Protein AF-A0A7Y2TFV8-F1 (afdb_monomer_lite)

pLDDT: mean 79.64, std 16.28, range [36.69, 95.44]

Foldseek 3Di:
DAEEEADDDDDPDPVHNYHDCQQAKWKFWAQLPDQDAPVVVVVTPTDGRNDSHDDDDPDNIKMKIKGKDFAQDPDQKYKYWHPDAQFQKKWKAWPRSDTDDMDGPVDDCVPQPDNDRTHMDMDGHDHRDITMMMMID

Secondary structure (DSSP, 8-state):
--EEEES------SSS-EEE-GGGEEEEEEETTPPPSHHHHHH---EE--SS-----S-SEEEEEEEEEE--SS-SEEEEEE--S--S-EEEE-TT--EEEEESTTS-GGG-SS--SS-EEEEE--TT-EEEEEEE-

Sequence (137 aa):
MPKFCIGGKTVIDEDNKRYNLTNQLQVSFVNKSQKINAEFINTCQWQNLNKKALLFGNKTEAYLLKCNLKNISKLEQFVISVEQPNIDHFEIFDSNYKSLKKTGDIYSWDTREFKESYPSFSLHLTKNSSQTYYFLV

Radius of gyration: 14.47 Å; chains: 1; bounding box: 31×37×38 Å

Structure (mmCIF, N/CA/C/O backbone):
data_AF-A0A7Y2TFV8-F1
#
_entry.id   AF-A0A7Y2TFV8-F1
#
loop_
_atom_site.group_PDB
_atom_site.id
_atom_site.type_symbol
_atom_site.label_atom_id
_atom_site.label_alt_id
_atom_site.label_comp_id
_atom_site.label_asym_id
_atom_site.label_entity_id
_atom_site.label_seq_id
_atom_site.pdbx_PDB_ins_code
_atom_site.Cartn_x
_atom_site.Cartn_y
_atom_site.Cartn_z
_atom_site.occupancy
_atom_site.B_iso_or_equiv
_atom_site.auth_seq_id
_atom_site.auth_comp_id
_atom_site.auth_asym_id
_atom_site.auth_atom_id
_atom_site.pdbx_PDB_model_num
ATOM 1 N N . MET A 1 1 ? -5.447 -11.592 12.832 1.00 52.25 1 MET A N 1
ATOM 2 C CA . MET A 1 1 ? -5.329 -10.112 12.705 1.00 52.25 1 MET A CA 1
ATOM 3 C C . MET A 1 1 ? -6.138 -9.686 11.486 1.00 52.25 1 MET A C 1
ATOM 5 O O . MET A 1 1 ? -6.086 -10.425 10.509 1.00 52.25 1 MET A O 1
ATOM 9 N N . PRO A 1 2 ? -6.896 -8.570 11.500 1.00 51.84 2 PRO A N 1
ATOM 10 C CA . PRO A 1 2 ? -7.650 -8.139 10.322 1.00 51.84 2 PRO A CA 1
ATOM 11 C C . PRO A 1 2 ? -6.715 -7.970 9.122 1.00 51.84 2 PRO A C 1
ATOM 13 O O . PRO A 1 2 ? -5.652 -7.360 9.267 1.00 51.84 2 PRO A O 1
ATOM 16 N N . LYS A 1 3 ? -7.093 -8.520 7.963 1.00 54.00 3 LYS A N 1
ATOM 17 C CA . LYS A 1 3 ? -6.332 -8.384 6.715 1.00 54.00 3 LYS A CA 1
ATOM 18 C C . LYS A 1 3 ? -7.134 -7.560 5.708 1.00 54.00 3 LYS A C 1
ATOM 20 O O . LYS A 1 3 ? -8.329 -7.772 5.516 1.00 54.00 3 LYS A O 1
ATOM 25 N N . PHE A 1 4 ? -6.467 -6.620 5.065 1.00 58.75 4 PHE A N 1
ATOM 26 C CA . PHE A 1 4 ? -6.994 -5.825 3.973 1.00 58.75 4 PHE A CA 1
ATOM 27 C C . PHE A 1 4 ? -6.273 -6.227 2.696 1.00 58.75 4 PHE A C 1
ATOM 29 O O . PHE A 1 4 ? -5.042 -6.312 2.661 1.00 58.75 4 PHE A O 1
ATOM 36 N N . CYS A 1 5 ? -7.047 -6.492 1.654 1.00 58.91 5 CYS A N 1
ATOM 37 C CA . CYS A 1 5 ? -6.529 -7.065 0.422 1.00 58.91 5 CYS A CA 1
ATOM 38 C C . CYS A 1 5 ? -6.764 -6.085 -0.728 1.00 58.91 5 CYS A C 1
ATOM 40 O O . CYS A 1 5 ? -7.869 -5.557 -0.899 1.00 58.91 5 CYS A O 1
ATOM 42 N N . ILE A 1 6 ? -5.706 -5.830 -1.493 1.00 64.94 6 ILE A N 1
ATOM 43 C CA . ILE A 1 6 ? -5.726 -5.112 -2.764 1.00 64.94 6 ILE A CA 1
ATOM 44 C C . ILE A 1 6 ? -5.620 -6.179 -3.861 1.00 64.94 6 ILE A C 1
ATOM 46 O O . ILE A 1 6 ? -4.561 -6.772 -4.049 1.00 64.94 6 ILE A O 1
ATOM 50 N N . GLY A 1 7 ? -6.721 -6.438 -4.572 1.00 53.00 7 GLY A N 1
ATOM 51 C CA . GLY A 1 7 ? -6.817 -7.588 -5.483 1.00 53.00 7 GLY A CA 1
ATOM 52 C C . GLY A 1 7 ? -7.089 -8.908 -4.745 1.00 53.00 7 GLY A C 1
ATOM 53 O O . GLY A 1 7 ? -7.021 -8.954 -3.521 1.00 53.00 7 GLY A O 1
ATOM 54 N N . GLY A 1 8 ? -7.462 -9.953 -5.496 1.00 50.06 8 GLY A N 1
ATOM 55 C CA . GLY A 1 8 ? -7.791 -11.289 -4.971 1.00 50.06 8 GLY A CA 1
ATOM 56 C C . GLY A 1 8 ? -9.258 -11.708 -5.174 1.00 50.06 8 GLY A C 1
ATOM 57 O O . GLY A 1 8 ? -10.185 -10.906 -5.046 1.00 50.06 8 GLY A O 1
ATOM 58 N N . LYS A 1 9 ? -9.482 -12.984 -5.530 1.00 40.75 9 LYS A N 1
ATOM 59 C CA . LYS A 1 9 ? -10.816 -13.617 -5.666 1.00 40.75 9 LYS A CA 1
ATOM 60 C C . LYS A 1 9 ? -11.116 -14.645 -4.570 1.00 40.75 9 LYS A C 1
ATOM 62 O O . LYS A 1 9 ? -12.225 -15.174 -4.539 1.00 40.75 9 LYS A O 1
ATOM 67 N N . THR A 1 10 ? -10.162 -14.952 -3.698 1.00 37.22 10 THR A N 1
ATOM 68 C CA . THR A 1 10 ? -10.192 -16.221 -2.968 1.00 37.22 10 THR A CA 1
ATOM 69 C C . THR A 1 10 ? -10.500 -16.010 -1.490 1.00 37.22 10 THR A C 1
ATOM 71 O O . THR A 1 10 ? -9.720 -15.420 -0.750 1.00 37.22 10 THR A O 1
ATOM 74 N N . VAL A 1 11 ? -11.656 -16.518 -1.062 1.00 39.22 11 VAL A N 1
ATOM 75 C CA . VAL A 1 11 ? -12.051 -16.630 0.346 1.00 39.22 11 VAL A CA 1
ATOM 76 C C . VAL A 1 11 ? -11.523 -17.960 0.868 1.00 39.22 11 VAL A C 1
ATOM 78 O O . VAL A 1 11 ? -12.128 -18.989 0.595 1.00 39.22 11 VAL A O 1
ATOM 81 N N . ILE A 1 12 ? -10.396 -17.954 1.581 1.00 36.69 12 ILE A N 1
ATOM 82 C CA . ILE A 1 12 ? -9.975 -19.076 2.436 1.00 36.69 12 ILE A CA 1
ATOM 83 C C . ILE A 1 12 ? -9.266 -18.485 3.660 1.00 36.69 12 ILE A C 1
ATOM 85 O O . ILE A 1 12 ? -8.056 -18.272 3.628 1.00 36.69 12 ILE A O 1
ATOM 89 N N . ASP A 1 13 ? -10.048 -18.113 4.678 1.00 37.00 13 ASP A N 1
ATOM 90 C CA . ASP A 1 13 ? -9.678 -18.144 6.105 1.00 37.00 13 ASP A CA 1
ATOM 91 C C . ASP A 1 13 ? -10.912 -17.722 6.931 1.00 37.00 13 ASP A C 1
ATOM 93 O O . ASP A 1 13 ? -11.317 -16.559 6.870 1.00 37.00 13 ASP A O 1
ATOM 97 N N . GLU A 1 14 ? -11.556 -18.642 7.652 1.00 38.84 14 GLU A N 1
ATOM 98 C CA . GLU A 1 14 ? -12.806 -18.361 8.390 1.00 38.84 14 GLU A CA 1
ATOM 99 C C . GLU A 1 14 ? -12.573 -17.557 9.689 1.00 38.84 14 GLU A C 1
ATOM 101 O O . GLU A 1 14 ? -13.479 -16.865 10.158 1.00 38.84 14 GLU A O 1
ATOM 106 N N . ASP A 1 15 ? -11.340 -17.532 10.210 1.00 42.25 15 ASP A N 1
ATOM 107 C CA . ASP A 1 15 ? -11.002 -16.886 11.490 1.00 42.25 15 ASP A CA 1
ATOM 108 C C . ASP A 1 15 ? -10.530 -15.423 11.370 1.00 42.25 15 ASP A C 1
ATOM 110 O O . ASP A 1 15 ? -10.440 -14.695 12.365 1.00 42.25 15 ASP A O 1
ATOM 114 N N . ASN A 1 16 ? -10.243 -14.937 10.157 1.00 49.53 16 ASN A N 1
ATOM 115 C CA . ASN A 1 16 ? -9.759 -13.574 9.924 1.00 49.53 16 ASN A CA 1
ATOM 116 C C . ASN A 1 16 ? -10.747 -12.782 9.059 1.00 49.53 16 ASN A C 1
ATOM 118 O O . ASN A 1 16 ? -10.906 -13.054 7.871 1.00 49.53 16 ASN A O 1
ATOM 122 N N . LYS A 1 17 ? -11.357 -11.719 9.610 1.00 56.50 17 LYS A N 1
ATOM 123 C CA . LYS A 1 17 ? -12.145 -10.775 8.796 1.00 56.50 17 LYS A CA 1
ATOM 124 C C . LYS A 1 17 ? -11.243 -10.129 7.736 1.00 56.50 17 LYS A C 1
ATOM 126 O O . LYS A 1 17 ? -10.365 -9.330 8.080 1.00 56.50 17 LYS A O 1
ATOM 131 N N . ARG A 1 18 ? -11.468 -10.485 6.465 1.00 59.44 18 ARG A N 1
ATOM 132 C CA . ARG A 1 18 ? -10.820 -9.882 5.294 1.00 59.44 18 ARG A CA 1
ATOM 133 C C . ARG A 1 18 ? -11.708 -8.809 4.677 1.00 59.44 18 ARG A C 1
ATOM 135 O O . ARG A 1 18 ? -12.900 -9.030 4.468 1.00 59.44 18 ARG A O 1
ATOM 142 N N . TYR A 1 19 ? -11.121 -7.664 4.348 1.00 64.25 19 TYR A N 1
ATOM 143 C CA . TYR A 1 19 ? -11.818 -6.561 3.690 1.00 64.25 19 TYR A CA 1
ATOM 144 C C . TYR A 1 19 ? -11.149 -6.252 2.353 1.00 64.25 19 TYR A C 1
ATOM 146 O O . TYR A 1 19 ? -9.979 -5.871 2.307 1.00 64.25 19 TYR A O 1
ATOM 154 N N . ASN A 1 20 ? -11.897 -6.410 1.260 1.00 66.69 20 ASN A N 1
ATOM 155 C CA . ASN A 1 20 ? -11.413 -6.035 -0.062 1.00 66.69 20 ASN A CA 1
ATOM 156 C C . ASN A 1 20 ? -11.527 -4.513 -0.227 1.00 66.69 20 ASN A C 1
ATOM 158 O O . ASN A 1 20 ? -12.632 -3.963 -0.225 1.00 66.69 20 ASN A O 1
ATOM 162 N N . LEU A 1 21 ? -10.382 -3.844 -0.359 1.00 70.19 21 LEU A N 1
ATOM 163 C CA . LEU A 1 21 ? -10.319 -2.388 -0.449 1.00 70.19 21 LEU A CA 1
ATOM 164 C C . LEU A 1 21 ? -10.664 -1.853 -1.837 1.00 70.19 21 LEU A C 1
ATOM 166 O O . LEU A 1 21 ? -10.906 -0.657 -1.955 1.00 70.19 21 LEU A O 1
ATOM 170 N N . THR A 1 22 ? -10.736 -2.693 -2.875 1.00 64.56 22 THR A N 1
ATOM 171 C CA . THR A 1 22 ? -10.807 -2.234 -4.272 1.00 64.56 22 THR A CA 1
ATOM 172 C C . THR A 1 22 ? -11.932 -1.242 -4.539 1.00 64.56 22 THR A C 1
ATOM 174 O O . THR A 1 22 ? -11.730 -0.322 -5.308 1.00 64.56 22 THR A O 1
ATOM 177 N N . ASN A 1 23 ? -13.078 -1.344 -3.864 1.00 60.41 23 ASN A N 1
ATOM 178 C CA . ASN A 1 23 ? -14.219 -0.444 -4.088 1.00 60.41 23 ASN A CA 1
ATOM 179 C C . ASN A 1 23 ? -14.065 0.956 -3.450 1.00 60.41 23 ASN A C 1
ATOM 181 O O . ASN A 1 23 ? -14.967 1.781 -3.566 1.00 60.41 23 ASN A O 1
ATOM 185 N N . GLN A 1 24 ? -12.974 1.210 -2.724 1.00 70.56 24 GLN A N 1
ATOM 186 C CA . GLN A 1 24 ? -12.703 2.454 -1.989 1.00 70.56 24 GLN A CA 1
ATOM 187 C C . GLN A 1 24 ? -11.337 3.056 -2.360 1.00 70.56 24 GLN A C 1
ATOM 189 O O . GLN A 1 24 ? -10.781 3.863 -1.613 1.00 70.56 24 GLN A O 1
ATOM 194 N N . LEU A 1 25 ? -10.777 2.646 -3.503 1.00 82.06 25 LEU A N 1
ATOM 195 C CA . LEU A 1 25 ? -9.484 3.116 -3.992 1.00 82.06 25 LEU A CA 1
ATOM 196 C C . LEU A 1 25 ? -9.652 4.102 -5.141 1.00 82.06 25 LEU A C 1
ATOM 198 O O . LEU A 1 25 ? -10.546 3.973 -5.978 1.00 82.06 25 LEU A O 1
ATOM 202 N N . GLN A 1 26 ? -8.733 5.056 -5.207 1.00 89.38 26 GLN A N 1
ATOM 203 C CA . GLN A 1 26 ? -8.439 5.793 -6.429 1.00 89.38 26 GLN A CA 1
ATOM 204 C C . GLN A 1 26 ? -7.125 5.262 -7.005 1.00 89.38 26 GLN A C 1
ATOM 206 O O . GLN A 1 26 ? -6.241 4.883 -6.241 1.00 89.38 26 GLN A O 1
ATOM 211 N N . VAL A 1 27 ? -6.981 5.235 -8.325 1.00 89.25 27 VAL A N 1
ATOM 212 C CA . VAL A 1 27 ? -5.767 4.782 -9.016 1.00 89.25 27 VAL A CA 1
ATOM 213 C C . VAL A 1 27 ? -5.261 5.848 -9.977 1.00 89.25 27 VAL A C 1
ATOM 215 O O . VAL A 1 27 ? -6.059 6.544 -10.600 1.00 89.25 27 VAL A O 1
ATOM 218 N N . SER A 1 28 ? -3.945 5.955 -10.112 1.00 90.12 28 SER A N 1
ATOM 219 C CA . SER A 1 28 ? -3.271 6.661 -11.200 1.00 90.12 28 SER A CA 1
ATOM 220 C C . SER A 1 28 ? -2.172 5.764 -11.760 1.00 90.12 28 SER A C 1
ATOM 222 O O . SER A 1 28 ? -1.485 5.078 -11.003 1.00 90.12 28 SER A O 1
ATOM 224 N N . PHE A 1 29 ? -1.982 5.785 -13.076 1.00 87.69 29 PHE A N 1
ATOM 225 C CA . PHE A 1 29 ? -0.831 5.149 -13.717 1.00 87.69 29 PHE A CA 1
ATOM 226 C C . PHE A 1 29 ? 0.376 6.072 -13.601 1.00 87.69 29 PHE A C 1
ATOM 228 O O . PHE A 1 29 ? 0.252 7.285 -13.788 1.00 87.69 29 PHE A O 1
ATOM 235 N N . VAL A 1 30 ? 1.525 5.512 -13.230 1.00 88.88 30 VAL A N 1
ATOM 236 C CA . VAL A 1 30 ? 2.728 6.275 -12.897 1.00 88.88 30 VAL A CA 1
ATOM 237 C C . VAL A 1 30 ? 3.982 5.577 -13.420 1.00 88.88 30 VAL A C 1
ATOM 239 O O . VAL A 1 30 ? 4.000 4.378 -13.695 1.00 88.88 30 VAL A O 1
ATOM 242 N N . ASN A 1 31 ? 5.071 6.330 -13.545 1.00 84.88 31 ASN A N 1
ATOM 243 C CA . ASN A 1 31 ? 6.378 5.741 -13.810 1.00 84.88 31 ASN A CA 1
ATOM 244 C C . ASN A 1 31 ? 6.937 5.130 -12.511 1.00 84.88 31 ASN A C 1
ATOM 246 O O . ASN A 1 31 ? 6.946 5.800 -11.480 1.00 84.88 31 ASN A O 1
ATOM 250 N N . LYS A 1 32 ? 7.439 3.888 -12.562 1.00 76.12 32 LYS A N 1
ATOM 251 C CA . LYS A 1 32 ? 8.027 3.172 -11.409 1.00 76.12 32 LYS A CA 1
ATOM 252 C C . LYS A 1 32 ? 9.172 3.942 -10.735 1.00 76.12 32 LYS A C 1
ATOM 254 O O . LYS A 1 32 ? 9.382 3.797 -9.536 1.00 76.12 32 LYS A O 1
ATOM 259 N N . SER A 1 33 ? 9.889 4.778 -11.485 1.00 81.38 33 SER A N 1
ATOM 260 C CA . SER A 1 33 ? 11.013 5.582 -10.983 1.00 81.38 33 SER A CA 1
ATOM 261 C C . SER A 1 33 ? 10.596 6.940 -10.405 1.00 81.38 33 SER A C 1
ATOM 263 O O . SER A 1 33 ? 11.449 7.717 -9.973 1.00 81.38 33 SER A O 1
ATOM 265 N N . GLN A 1 34 ? 9.305 7.274 -10.431 1.00 84.62 34 GLN A N 1
ATOM 266 C CA . GLN A 1 34 ? 8.821 8.584 -10.020 1.00 84.62 34 GLN A CA 1
ATOM 267 C C . GLN A 1 34 ? 8.867 8.752 -8.499 1.00 84.62 34 GLN A C 1
ATOM 269 O O . GLN A 1 34 ? 8.345 7.935 -7.741 1.00 84.62 34 GLN A O 1
ATOM 274 N N . LYS A 1 35 ? 9.446 9.865 -8.039 1.00 90.06 35 LYS A N 1
ATOM 275 C CA . LYS A 1 35 ? 9.461 10.206 -6.616 1.00 90.06 35 LYS A CA 1
ATOM 276 C C . LYS A 1 35 ? 8.070 10.650 -6.163 1.00 90.06 35 LYS A C 1
ATOM 278 O O . LYS A 1 35 ? 7.525 11.618 -6.693 1.00 90.06 35 LYS A O 1
ATOM 283 N N . ILE A 1 36 ? 7.538 9.981 -5.142 1.00 92.50 36 ILE A N 1
ATOM 284 C CA . ILE A 1 36 ? 6.256 10.334 -4.526 1.00 92.50 36 ILE A CA 1
ATOM 285 C C . ILE A 1 36 ? 6.447 11.538 -3.595 1.00 92.50 36 ILE A C 1
ATOM 287 O O . ILE A 1 36 ? 7.226 11.488 -2.644 1.00 92.50 36 ILE A O 1
ATOM 291 N N . ASN A 1 37 ? 5.766 12.643 -3.895 1.00 94.56 37 ASN A N 1
ATOM 292 C CA . ASN A 1 37 ? 5.730 13.868 -3.095 1.00 94.56 37 ASN A CA 1
ATOM 293 C C . ASN A 1 37 ? 4.440 14.657 -3.396 1.00 94.56 37 ASN A C 1
ATOM 295 O O . ASN A 1 37 ? 3.668 14.279 -4.276 1.00 94.56 37 ASN A O 1
ATOM 299 N N . ALA A 1 38 ? 4.217 15.766 -2.686 1.00 93.38 38 ALA A N 1
ATOM 300 C CA . ALA A 1 38 ? 3.010 16.580 -2.844 1.00 93.38 38 ALA A CA 1
ATOM 301 C C . ALA A 1 38 ? 2.793 17.079 -4.285 1.00 93.38 38 ALA A C 1
ATOM 303 O O . ALA A 1 38 ? 1.679 17.013 -4.798 1.00 93.38 38 ALA A O 1
ATOM 304 N N . GLU A 1 39 ? 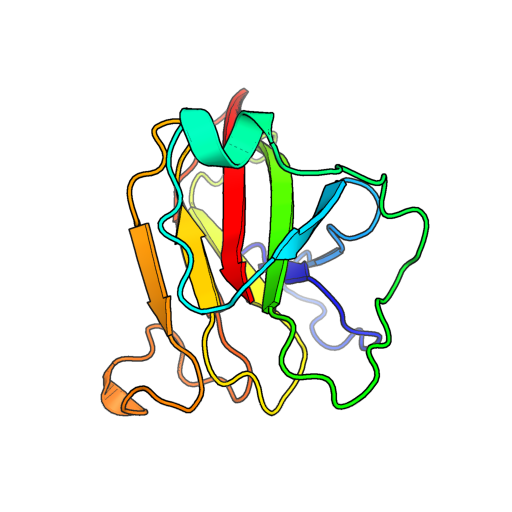3.857 17.553 -4.940 1.00 94.06 39 GLU A N 1
ATOM 305 C CA . GLU A 1 39 ? 3.804 18.075 -6.309 1.00 94.06 39 GLU A CA 1
ATOM 306 C C . GLU A 1 39 ? 3.361 16.991 -7.295 1.00 94.06 39 GLU A C 1
ATOM 308 O O . GLU A 1 39 ? 2.412 17.188 -8.049 1.00 94.06 39 GLU A O 1
ATOM 313 N N . PHE A 1 40 ? 3.972 15.809 -7.222 1.00 93.81 40 PHE A N 1
ATOM 314 C CA . PHE A 1 40 ? 3.636 14.678 -8.076 1.00 93.81 40 PHE A CA 1
ATOM 315 C C . PHE A 1 40 ? 2.207 14.161 -7.848 1.00 93.81 40 PHE A C 1
ATOM 317 O O . PHE A 1 40 ? 1.491 13.825 -8.788 1.00 93.81 40 PHE A O 1
ATOM 324 N N . ILE A 1 41 ? 1.747 14.124 -6.599 1.00 93.75 41 ILE A N 1
ATOM 325 C CA . ILE A 1 41 ? 0.389 13.663 -6.283 1.00 93.75 41 ILE A CA 1
ATOM 326 C C . ILE A 1 41 ? -0.678 14.586 -6.882 1.00 93.75 41 ILE A C 1
ATOM 328 O O . ILE A 1 41 ? -1.745 14.105 -7.274 1.00 93.75 41 ILE A O 1
ATOM 332 N N . ASN A 1 42 ? -0.376 15.880 -7.008 1.00 92.50 42 ASN A N 1
ATOM 333 C CA . ASN A 1 42 ? -1.255 16.859 -7.644 1.00 92.50 42 ASN A CA 1
ATOM 334 C C . ASN A 1 42 ? -1.282 16.745 -9.178 1.00 92.50 42 ASN A C 1
ATOM 336 O O . ASN A 1 42 ? -2.239 17.211 -9.790 1.00 92.50 42 ASN A O 1
ATOM 340 N N . THR A 1 43 ? -0.275 16.123 -9.804 1.00 93.56 43 THR A N 1
ATOM 341 C CA . THR A 1 43 ? -0.267 15.865 -11.257 1.00 93.56 43 THR A CA 1
ATOM 342 C C . THR A 1 43 ? -0.892 14.520 -11.634 1.00 93.56 43 THR A C 1
ATOM 344 O O . THR A 1 43 ? -1.203 14.295 -12.805 1.00 93.56 43 THR A O 1
ATOM 347 N N . CYS A 1 44 ? -1.108 13.629 -10.661 1.00 93.31 44 CYS A N 1
ATOM 348 C CA . CYS A 1 44 ? -1.716 12.320 -10.883 1.00 93.31 44 CYS A CA 1
ATOM 349 C C . CYS A 1 44 ? -3.166 12.432 -11.386 1.00 93.31 44 CYS A C 1
ATOM 351 O O . CYS A 1 44 ? -4.000 13.141 -10.816 1.00 93.31 44 CYS A O 1
ATOM 353 N N . GLN A 1 45 ? -3.492 11.657 -12.421 1.00 91.88 45 GLN A N 1
ATOM 354 C CA . GLN A 1 45 ? -4.845 11.560 -12.968 1.00 91.88 45 GLN A CA 1
ATOM 355 C C . GLN A 1 45 ? -5.619 10.456 -12.246 1.00 91.88 45 GLN A C 1
ATOM 357 O O . GLN A 1 45 ? -5.674 9.308 -12.686 1.00 91.88 45 GLN A O 1
ATOM 362 N N . TRP A 1 46 ? -6.208 10.816 -11.107 1.00 91.56 46 TRP A N 1
ATOM 363 C CA . TRP A 1 46 ? -6.925 9.879 -10.248 1.00 91.56 46 TRP A CA 1
ATOM 364 C C . TRP A 1 46 ? -8.242 9.400 -10.861 1.00 91.56 46 TRP A C 1
ATOM 366 O O . TRP A 1 46 ? -9.106 10.194 -11.232 1.00 91.56 46 TRP A O 1
ATOM 376 N N . GLN A 1 47 ? -8.428 8.084 -10.880 1.00 87.81 47 GLN A N 1
ATOM 377 C CA . GLN A 1 47 ? -9.655 7.421 -11.307 1.00 87.81 47 GLN A CA 1
ATOM 378 C C . GLN A 1 47 ? -10.210 6.571 -10.167 1.00 87.81 47 GLN A C 1
ATOM 380 O O . GLN A 1 47 ? -9.463 5.863 -9.496 1.00 87.81 47 GLN A O 1
ATOM 385 N N . ASN A 1 48 ? -11.524 6.614 -9.946 1.00 85.75 48 ASN A N 1
ATOM 386 C CA . ASN A 1 48 ? -12.157 5.757 -8.944 1.00 85.75 48 ASN A CA 1
ATOM 387 C C . ASN A 1 48 ? -12.161 4.300 -9.414 1.00 85.75 48 ASN A C 1
ATOM 389 O O . ASN A 1 48 ? -12.564 3.985 -10.538 1.00 85.75 48 ASN A O 1
ATOM 393 N N . LEU A 1 49 ? -11.745 3.402 -8.529 1.00 75.75 49 LEU A N 1
ATOM 394 C CA . LEU A 1 49 ? -11.643 1.985 -8.815 1.00 75.75 49 LEU A CA 1
ATOM 395 C C . LEU A 1 49 ? -12.996 1.293 -8.599 1.00 75.75 49 LEU A C 1
ATOM 397 O O . LEU A 1 49 ? -13.265 0.675 -7.578 1.00 75.75 49 LEU A O 1
ATOM 401 N N . ASN A 1 50 ? -13.883 1.375 -9.586 1.00 64.81 50 ASN A N 1
ATOM 402 C CA . ASN A 1 50 ? -15.232 0.798 -9.478 1.00 64.81 50 ASN A CA 1
ATOM 403 C C . ASN A 1 50 ? -15.284 -0.717 -9.790 1.00 64.81 50 ASN A C 1
ATOM 405 O O . ASN A 1 50 ? -16.332 -1.241 -10.170 1.00 64.81 50 ASN A O 1
ATOM 409 N N . LYS A 1 51 ? -14.157 -1.437 -9.695 1.00 60.97 51 LYS A N 1
ATOM 410 C CA . LYS A 1 51 ? -14.037 -2.866 -10.043 1.00 60.97 51 LYS A CA 1
ATOM 411 C C . LYS A 1 51 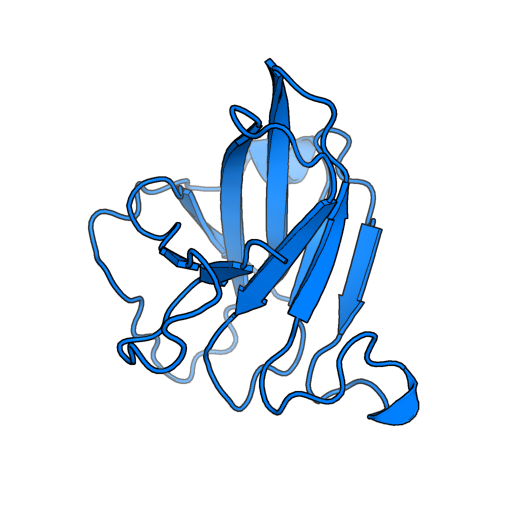? -13.369 -3.652 -8.913 1.00 60.97 51 LYS A C 1
ATOM 413 O O . LYS A 1 51 ? -12.449 -3.164 -8.274 1.00 60.97 51 LYS A O 1
ATOM 418 N N . LYS A 1 52 ? -13.794 -4.910 -8.727 1.00 55.03 52 LYS A N 1
ATOM 419 C CA . LYS A 1 52 ? -13.281 -5.838 -7.693 1.00 55.03 52 LYS A CA 1
ATOM 420 C C . LYS A 1 52 ? -11.852 -6.348 -7.934 1.00 55.03 52 LYS A C 1
ATOM 422 O O . LYS A 1 52 ? -11.277 -6.990 -7.063 1.00 55.03 52 LYS A O 1
ATOM 427 N N . ALA A 1 53 ? -11.312 -6.125 -9.127 1.00 54.88 53 ALA A N 1
ATOM 428 C CA . ALA A 1 53 ? -9.967 -6.517 -9.514 1.00 54.88 53 ALA A CA 1
ATOM 429 C C . ALA A 1 53 ? -9.475 -5.591 -10.626 1.00 54.88 53 ALA A C 1
ATOM 431 O O . ALA A 1 53 ? -10.266 -5.151 -11.468 1.00 54.88 53 ALA A O 1
ATOM 432 N N . LEU A 1 54 ? -8.171 -5.336 -10.634 1.00 56.84 54 LEU A N 1
ATOM 433 C CA . LEU A 1 54 ? -7.490 -4.680 -11.737 1.00 56.84 54 LEU A CA 1
ATOM 434 C C . LEU A 1 54 ? -6.744 -5.741 -12.528 1.00 56.84 54 LEU A C 1
ATOM 436 O O . LEU A 1 54 ? -6.004 -6.537 -11.961 1.00 56.84 54 LEU A O 1
ATOM 440 N N . LEU A 1 55 ? -6.998 -5.772 -13.831 1.00 54.34 55 LEU A N 1
ATOM 441 C CA . LEU A 1 55 ? -6.242 -6.576 -14.775 1.00 54.34 55 LEU A CA 1
ATOM 442 C C . LEU A 1 55 ? -5.397 -5.603 -15.579 1.00 54.34 55 LEU A C 1
ATOM 444 O O . LEU A 1 55 ? -5.940 -4.688 -16.202 1.00 54.34 55 LEU A O 1
ATOM 448 N N . PHE A 1 56 ? -4.088 -5.797 -15.540 1.00 59.53 56 PHE A N 1
ATOM 449 C CA . PHE A 1 56 ? -3.136 -4.960 -16.249 1.00 59.53 56 PHE A CA 1
ATOM 450 C C . PHE A 1 56 ? -2.491 -5.770 -17.373 1.00 59.53 56 PHE A C 1
ATOM 452 O O . PHE A 1 56 ? -2.286 -6.976 -17.242 1.00 59.53 56 PHE A O 1
ATOM 459 N N . GLY A 1 57 ? -2.207 -5.112 -18.496 1.00 50.44 57 GLY A N 1
ATOM 460 C CA . GLY A 1 57 ? -1.333 -5.682 -19.521 1.00 50.44 57 GLY A CA 1
ATOM 461 C C . GLY A 1 57 ? 0.134 -5.594 -19.088 1.00 50.44 57 GLY A C 1
ATOM 462 O O . GLY A 1 57 ? 0.460 -4.807 -18.206 1.00 50.44 57 GLY A O 1
ATOM 463 N N . ASN A 1 58 ? 1.019 -6.354 -19.739 1.00 53.09 58 ASN A N 1
ATOM 464 C CA . ASN A 1 58 ? 2.473 -6.382 -19.494 1.00 53.09 58 ASN A CA 1
ATOM 465 C C . ASN A 1 58 ? 3.194 -5.071 -19.899 1.00 53.09 58 ASN A C 1
ATOM 467 O O . ASN A 1 58 ? 4.134 -5.099 -20.694 1.00 53.09 58 ASN A O 1
ATOM 471 N N . LYS A 1 59 ? 2.743 -3.906 -19.431 1.00 56.19 59 LYS A N 1
ATOM 472 C CA . LYS A 1 59 ? 3.406 -2.619 -19.676 1.00 56.19 59 LYS A CA 1
ATOM 473 C C . LYS A 1 59 ? 4.250 -2.220 -18.470 1.00 56.19 59 LYS A C 1
ATOM 475 O O . LYS A 1 59 ? 3.911 -2.531 -17.338 1.00 56.19 59 LYS A O 1
ATOM 480 N N . THR A 1 60 ? 5.326 -1.483 -18.727 1.00 56.44 60 THR A N 1
ATOM 481 C CA . THR A 1 60 ? 6.279 -0.906 -17.755 1.00 56.44 60 THR A CA 1
ATOM 482 C C . THR A 1 60 ? 5.684 0.170 -16.830 1.00 56.44 60 THR A C 1
ATOM 484 O O . THR A 1 60 ? 6.419 0.962 -16.243 1.00 56.44 60 THR A O 1
ATOM 487 N N . GLU A 1 61 ? 4.362 0.254 -16.734 1.00 69.75 61 GLU A N 1
ATOM 488 C CA . GLU A 1 61 ? 3.650 1.234 -15.920 1.00 69.75 61 GLU A CA 1
ATOM 489 C C . GLU A 1 61 ? 3.487 0.667 -14.508 1.00 69.75 61 GLU A C 1
ATOM 491 O O . GLU A 1 61 ? 2.997 -0.447 -14.336 1.00 69.75 61 GLU A O 1
ATOM 496 N N . ALA A 1 62 ? 3.911 1.432 -13.503 1.00 83.06 62 ALA A N 1
ATOM 497 C CA . ALA A 1 62 ? 3.526 1.178 -12.121 1.00 83.06 62 ALA A CA 1
ATOM 498 C C . ALA A 1 62 ? 2.156 1.819 -11.877 1.00 83.06 62 ALA A C 1
ATOM 500 O O . ALA A 1 62 ? 1.724 2.716 -12.614 1.00 83.06 62 ALA A O 1
ATOM 501 N N . TYR A 1 63 ? 1.467 1.399 -10.829 1.00 85.56 63 TYR A N 1
ATOM 502 C CA . TYR A 1 63 ? 0.233 2.041 -10.414 1.00 85.56 63 TYR A CA 1
ATOM 503 C C . TYR A 1 63 ? 0.342 2.558 -8.993 1.00 85.56 63 TYR A C 1
ATOM 505 O O . TYR A 1 63 ? 0.885 1.929 -8.088 1.00 85.56 63 TYR A O 1
ATOM 513 N N . LEU A 1 64 ? -0.206 3.752 -8.812 1.00 91.31 64 LEU A N 1
ATOM 514 C CA . LEU A 1 64 ? -0.323 4.385 -7.521 1.00 91.31 64 LEU A CA 1
ATOM 515 C C . LEU A 1 64 ? -1.781 4.320 -7.091 1.00 91.31 64 LEU A C 1
ATOM 517 O O . LEU A 1 64 ? -2.657 4.879 -7.752 1.00 91.31 64 LEU A O 1
ATOM 521 N N . LEU A 1 65 ? -2.048 3.638 -5.983 1.00 90.69 65 LEU A N 1
ATOM 522 C CA . LEU A 1 65 ? -3.365 3.598 -5.362 1.00 90.69 65 LEU A CA 1
ATOM 523 C C . LEU A 1 65 ? -3.410 4.595 -4.215 1.00 90.69 65 LEU A C 1
ATOM 525 O O . LEU A 1 65 ? -2.489 4.656 -3.410 1.00 90.69 65 LEU A O 1
ATOM 529 N N . LYS A 1 66 ? -4.510 5.326 -4.093 1.00 92.12 66 LYS A N 1
ATOM 530 C CA . LYS A 1 66 ? -4.815 6.194 -2.958 1.00 92.12 66 LYS A CA 1
ATOM 531 C C . LYS A 1 66 ? -6.007 5.617 -2.212 1.00 92.12 66 LYS A C 1
ATOM 533 O O . LYS A 1 66 ? -7.068 5.406 -2.800 1.00 92.12 66 LYS A O 1
ATOM 538 N N . CYS A 1 67 ? -5.833 5.378 -0.917 1.00 89.12 67 CYS A N 1
ATOM 539 C CA . CYS A 1 67 ? -6.877 4.860 -0.039 1.00 89.12 67 CYS A CA 1
ATOM 540 C C . CYS A 1 67 ? -7.023 5.742 1.189 1.00 89.12 67 CYS A C 1
ATOM 542 O O . CYS A 1 67 ? -6.029 6.041 1.849 1.00 89.12 67 CYS A O 1
ATOM 544 N N . ASN A 1 68 ? -8.257 6.099 1.533 1.00 89.56 68 ASN A N 1
ATOM 545 C CA . ASN A 1 68 ? -8.569 6.653 2.841 1.00 89.56 68 ASN A CA 1
ATOM 546 C C . ASN A 1 68 ? -9.090 5.521 3.731 1.00 89.56 68 ASN A C 1
ATOM 548 O O . ASN A 1 68 ? -10.187 5.008 3.512 1.00 89.56 68 ASN A O 1
ATOM 552 N N . LEU A 1 69 ? -8.284 5.118 4.710 1.00 87.44 69 LEU A N 1
ATOM 553 C CA . LEU A 1 69 ? -8.643 4.086 5.670 1.00 87.44 69 LEU A CA 1
ATOM 554 C C . LEU A 1 69 ? -9.122 4.737 6.960 1.00 87.44 69 LEU A C 1
ATOM 556 O O . LEU A 1 69 ? -8.411 5.546 7.551 1.00 87.44 69 LEU A O 1
ATOM 560 N N . LYS A 1 70 ? -10.305 4.330 7.425 1.00 86.38 70 LYS A N 1
ATOM 561 C CA . LYS A 1 70 ? -10.843 4.694 8.738 1.00 86.38 70 LYS A CA 1
ATOM 562 C C . LYS A 1 70 ? -10.857 3.472 9.643 1.00 86.38 70 LYS A C 1
ATOM 564 O O . LYS A 1 70 ? -11.521 2.482 9.327 1.00 86.38 70 LYS A O 1
ATOM 569 N N . ASN A 1 71 ? -10.184 3.546 10.790 1.00 83.00 71 ASN A N 1
ATOM 570 C CA . ASN A 1 71 ? -10.230 2.457 11.754 1.00 83.00 71 ASN A CA 1
ATOM 571 C C . ASN A 1 71 ? -11.486 2.552 12.631 1.00 83.00 71 ASN A C 1
ATOM 573 O O . ASN A 1 71 ? -11.567 3.378 13.537 1.00 83.00 71 ASN A O 1
ATOM 577 N N . ILE A 1 72 ? -12.454 1.670 12.389 1.00 80.75 72 ILE A N 1
ATOM 578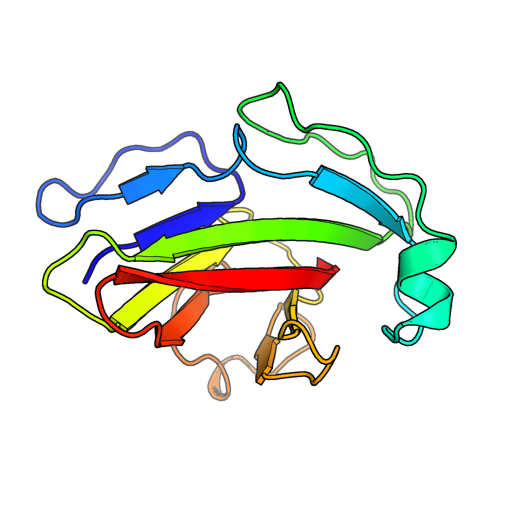 C CA . ILE A 1 72 ? -13.648 1.496 13.238 1.00 80.75 72 ILE A CA 1
ATOM 579 C C . ILE A 1 72 ? -13.548 0.271 14.166 1.00 80.75 72 ILE A C 1
ATOM 581 O O . ILE A 1 72 ? -14.477 -0.030 14.916 1.00 80.75 72 ILE A O 1
ATOM 585 N N . SER A 1 73 ? -12.441 -0.468 14.090 1.00 76.56 73 SER A N 1
ATOM 586 C CA . SER A 1 73 ? -12.174 -1.668 14.879 1.00 76.56 73 SER A CA 1
ATOM 587 C C . SER A 1 73 ? -11.744 -1.321 16.307 1.00 76.56 73 SER A C 1
ATOM 589 O O . SER A 1 73 ? -11.369 -0.194 16.624 1.00 76.56 73 SER A O 1
ATOM 591 N N . LYS A 1 74 ? -11.771 -2.324 17.191 1.00 77.50 74 LYS A N 1
ATOM 592 C CA . LYS A 1 74 ? -11.090 -2.258 18.496 1.00 77.50 74 LYS A CA 1
ATOM 593 C C . LYS A 1 74 ? -9.573 -2.454 18.368 1.00 77.50 74 LYS A C 1
ATOM 595 O O . LYS A 1 74 ? -8.851 -2.080 19.281 1.00 77.50 74 LYS A O 1
ATOM 600 N N . LEU A 1 75 ? -9.118 -3.066 17.274 1.00 83.38 75 LEU A N 1
ATOM 601 C CA . LEU A 1 75 ? -7.709 -3.337 16.999 1.00 83.38 75 LEU A CA 1
ATOM 602 C C . LEU A 1 75 ? -7.105 -2.185 16.201 1.00 83.38 75 LEU A C 1
ATOM 604 O O . LEU A 1 75 ? -7.703 -1.736 15.226 1.00 83.38 75 LEU A O 1
ATOM 608 N N . GLU A 1 76 ? -5.914 -1.746 16.589 1.00 87.19 76 GLU A N 1
ATOM 609 C CA . GLU A 1 76 ? -5.190 -0.664 15.909 1.00 87.19 76 GLU A CA 1
ATOM 610 C C . GLU A 1 76 ? -4.210 -1.180 14.860 1.00 87.19 76 GLU A C 1
ATOM 612 O O . GLU A 1 76 ? -3.745 -0.420 14.019 1.00 87.19 76 GLU A O 1
ATOM 617 N N . GLN A 1 77 ? -3.921 -2.481 14.880 1.00 87.94 77 GLN A N 1
ATOM 618 C CA . GLN A 1 77 ? -3.036 -3.127 13.924 1.00 87.94 77 GLN A CA 1
ATOM 619 C C . GLN A 1 77 ? -3.828 -3.986 12.936 1.00 87.94 77 GLN A C 1
ATOM 621 O O . GLN A 1 77 ? -4.714 -4.758 13.318 1.00 87.94 77 GLN A O 1
ATOM 626 N N . PHE A 1 78 ? -3.484 -3.866 11.659 1.00 84.38 78 PHE A N 1
ATOM 627 C CA . PHE A 1 78 ? -4.038 -4.669 10.573 1.00 84.38 78 PHE A CA 1
ATOM 628 C C . PHE A 1 78 ? -2.960 -4.991 9.543 1.00 84.38 78 PHE A C 1
ATOM 630 O O . PHE A 1 78 ? -1.940 -4.312 9.470 1.00 84.38 78 PHE A O 1
ATOM 637 N N . VAL A 1 79 ? -3.165 -6.045 8.758 1.00 87.38 79 VAL A N 1
ATOM 638 C CA . VAL A 1 79 ? -2.296 -6.374 7.623 1.00 87.38 79 VAL A CA 1
ATOM 639 C C . VAL A 1 79 ? -2.876 -5.733 6.379 1.00 87.38 79 VAL A C 1
ATOM 641 O O . VAL A 1 79 ? -4.084 -5.814 6.168 1.00 87.38 79 VAL A O 1
ATOM 644 N N . ILE A 1 80 ? -2.032 -5.165 5.531 1.00 86.62 80 ILE A N 1
ATOM 645 C CA . ILE A 1 80 ? -2.374 -4.928 4.137 1.00 86.62 80 ILE A CA 1
ATOM 646 C C . ILE A 1 80 ? -1.556 -5.845 3.238 1.00 86.62 80 ILE A C 1
ATOM 648 O O . ILE A 1 80 ? -0.380 -6.093 3.496 1.00 86.62 80 ILE A O 1
ATOM 652 N N . SER A 1 81 ? -2.194 -6.360 2.198 1.00 85.81 81 SER A N 1
ATOM 653 C CA . SER A 1 81 ? -1.596 -7.276 1.232 1.00 85.81 81 SER A CA 1
ATOM 654 C C . SER A 1 81 ? -2.054 -6.934 -0.179 1.00 85.81 81 SER A C 1
ATOM 656 O O . SER A 1 81 ? -3.202 -6.527 -0.370 1.00 85.81 81 SER A O 1
ATOM 658 N N . VAL A 1 82 ? -1.172 -7.104 -1.161 1.00 83.81 82 VAL A N 1
ATOM 659 C CA . VAL A 1 82 ? -1.553 -7.114 -2.579 1.00 83.81 82 VAL A CA 1
ATOM 660 C C . VAL A 1 82 ? -1.621 -8.574 -2.995 1.00 83.81 82 VAL A C 1
ATOM 662 O O . VAL A 1 82 ? -0.580 -9.161 -3.240 1.00 83.81 82 VAL A O 1
ATOM 665 N N . GLU A 1 83 ? -2.810 -9.183 -3.036 1.00 79.25 83 GLU A N 1
ATOM 666 C CA . GLU A 1 83 ? -2.985 -10.629 -3.292 1.00 79.25 83 GLU A CA 1
ATOM 667 C C . GLU A 1 83 ? -2.819 -10.982 -4.784 1.00 79.25 83 GLU A C 1
ATOM 669 O O . GLU A 1 83 ? -3.673 -11.615 -5.407 1.00 79.25 83 GLU A O 1
ATOM 674 N N . GLN A 1 84 ? -1.707 -10.548 -5.366 1.00 74.94 84 GLN A N 1
ATOM 675 C CA . GLN A 1 84 ? -1.267 -10.871 -6.710 1.00 74.94 84 GLN A CA 1
ATOM 676 C C . GLN A 1 84 ? 0.156 -11.435 -6.592 1.00 74.94 84 GLN A C 1
ATOM 678 O O . GLN A 1 84 ? 1.018 -10.780 -6.003 1.00 74.94 84 GLN A O 1
ATOM 683 N N . PRO A 1 85 ? 0.424 -12.652 -7.093 1.00 67.88 85 PRO A N 1
ATOM 684 C CA . PRO A 1 85 ? 1.792 -13.143 -7.191 1.00 67.88 85 PRO A CA 1
ATOM 685 C C . PRO A 1 85 ? 2.559 -12.345 -8.257 1.00 67.88 85 PRO A C 1
ATOM 687 O O . PRO A 1 85 ? 1.945 -11.811 -9.183 1.00 67.88 85 PRO A O 1
ATOM 690 N N . ASN A 1 86 ? 3.890 -12.335 -8.174 1.00 79.50 86 ASN A N 1
ATOM 691 C CA . ASN A 1 86 ? 4.785 -11.686 -9.143 1.00 79.50 86 ASN A CA 1
ATOM 692 C C . ASN A 1 86 ? 4.734 -10.147 -9.105 1.00 79.50 86 ASN A C 1
ATOM 694 O O . ASN A 1 86 ? 4.615 -9.491 -10.141 1.00 79.50 86 ASN A O 1
ATOM 698 N N . ILE A 1 87 ? 4.769 -9.571 -7.901 1.00 85.38 87 ILE A N 1
ATOM 699 C CA . ILE A 1 87 ? 4.854 -8.120 -7.707 1.00 85.38 87 ILE A CA 1
ATOM 700 C C . ILE A 1 87 ? 6.307 -7.766 -7.413 1.00 85.38 87 ILE A C 1
ATOM 702 O O . ILE A 1 87 ? 6.804 -7.993 -6.310 1.00 85.38 87 ILE A O 1
ATOM 706 N N . ASP A 1 88 ? 6.973 -7.156 -8.392 1.00 88.06 88 ASP A N 1
ATOM 707 C CA . ASP A 1 88 ? 8.365 -6.721 -8.275 1.00 88.06 88 ASP A CA 1
ATOM 708 C C . ASP A 1 88 ? 8.590 -5.788 -7.082 1.00 88.06 88 ASP A C 1
ATOM 710 O O . ASP A 1 88 ? 9.536 -5.968 -6.320 1.00 88.06 88 ASP A O 1
ATOM 714 N N . HIS A 1 89 ? 7.746 -4.764 -6.938 1.00 89.56 89 HIS A N 1
ATOM 715 C CA . HIS A 1 89 ? 7.898 -3.700 -5.949 1.00 89.56 89 HIS A CA 1
ATOM 716 C C . HIS A 1 89 ? 6.536 -3.328 -5.380 1.00 89.56 89 HIS A C 1
ATOM 718 O O . HIS A 1 89 ? 5.607 -3.048 -6.119 1.00 89.56 89 HIS A O 1
ATOM 724 N N . PHE A 1 90 ? 6.434 -3.294 -4.061 1.00 91.38 90 PHE A N 1
ATOM 725 C CA . PHE A 1 90 ? 5.277 -2.828 -3.321 1.00 91.38 90 PHE A CA 1
ATOM 726 C C . PHE A 1 90 ? 5.749 -1.899 -2.212 1.00 91.38 90 PHE A C 1
ATOM 728 O O . PHE A 1 90 ? 6.505 -2.321 -1.336 1.00 91.38 90 PHE A O 1
ATOM 735 N N . GLU A 1 91 ? 5.296 -0.651 -2.221 1.00 93.38 91 GLU A N 1
ATOM 736 C CA . GLU A 1 91 ? 5.695 0.360 -1.247 1.00 93.38 91 GLU A CA 1
ATOM 737 C C . GLU A 1 91 ? 4.511 1.200 -0.775 1.00 93.38 91 GLU A C 1
ATOM 739 O O . GLU A 1 91 ? 3.615 1.546 -1.544 1.00 93.38 91 GLU A O 1
ATOM 744 N N . ILE A 1 92 ? 4.516 1.527 0.517 1.00 93.25 92 ILE A N 1
ATOM 745 C CA . ILE A 1 92 ? 3.445 2.269 1.181 1.00 93.25 92 ILE A CA 1
ATOM 746 C C . ILE A 1 92 ? 3.975 3.619 1.646 1.00 93.25 92 ILE A C 1
ATOM 748 O O . ILE A 1 92 ? 4.997 3.678 2.333 1.00 93.25 92 ILE A O 1
ATOM 752 N N . PHE A 1 93 ? 3.230 4.681 1.357 1.00 95.12 93 PHE A N 1
ATOM 753 C CA . PHE A 1 93 ? 3.491 6.035 1.829 1.00 95.12 93 PHE A CA 1
ATOM 754 C C . PHE A 1 93 ? 2.345 6.538 2.711 1.00 95.12 93 PHE A C 1
ATOM 756 O O . PHE A 1 93 ? 1.177 6.211 2.477 1.00 95.12 93 PHE A O 1
ATOM 763 N N . ASP A 1 94 ? 2.675 7.347 3.716 1.00 94.62 94 ASP A N 1
ATOM 764 C CA . ASP A 1 94 ? 1.687 8.064 4.528 1.00 94.62 94 ASP A CA 1
ATOM 765 C C . ASP A 1 94 ? 1.144 9.324 3.821 1.00 94.62 94 ASP A C 1
ATOM 767 O O . ASP A 1 94 ? 1.480 9.628 2.674 1.00 94.62 94 ASP A O 1
ATOM 771 N N . SER A 1 95 ? 0.301 10.096 4.514 1.00 93.69 95 SER A N 1
ATOM 772 C CA . SER A 1 95 ? -0.265 11.349 3.987 1.00 93.69 95 SER A CA 1
ATOM 773 C C . SER A 1 95 ? 0.771 12.450 3.770 1.00 93.69 95 SER A C 1
ATOM 775 O O . SER A 1 95 ? 0.478 13.417 3.074 1.00 93.69 95 SER A O 1
ATOM 777 N N . ASN A 1 96 ? 1.955 12.312 4.367 1.00 95.19 96 ASN A N 1
ATOM 778 C CA . ASN A 1 96 ? 3.086 13.216 4.196 1.00 95.19 96 ASN A CA 1
ATOM 779 C C . ASN A 1 96 ? 4.056 12.701 3.122 1.00 95.19 96 ASN A C 1
ATOM 781 O O . ASN A 1 96 ? 5.153 13.243 2.979 1.00 95.19 96 ASN A O 1
ATOM 785 N N . TYR A 1 97 ? 3.662 11.668 2.366 1.00 94.50 97 TYR A N 1
ATOM 786 C CA . TYR A 1 97 ? 4.446 11.057 1.293 1.00 94.50 97 TYR A CA 1
ATOM 787 C C . TYR A 1 97 ? 5.749 10.418 1.784 1.00 94.50 97 TYR A C 1
ATOM 789 O O . TYR A 1 97 ? 6.687 10.216 1.012 1.00 94.50 97 TYR A O 1
ATOM 797 N N . LYS A 1 98 ? 5.828 10.086 3.076 1.00 95.44 98 LYS A N 1
ATOM 798 C CA . LYS A 1 98 ? 6.966 9.377 3.649 1.00 95.44 98 LYS A CA 1
ATOM 799 C C . LYS A 1 98 ? 6.793 7.882 3.417 1.00 95.44 98 LYS A C 1
ATOM 801 O O . LYS A 1 98 ? 5.766 7.316 3.788 1.00 95.44 98 LYS A O 1
ATOM 806 N N . SER A 1 99 ? 7.818 7.248 2.849 1.00 94.81 99 SER A N 1
ATOM 807 C CA . SER A 1 99 ? 7.881 5.789 2.729 1.00 94.81 99 SER A CA 1
ATOM 808 C C . SER A 1 99 ? 7.859 5.148 4.117 1.00 94.81 99 SER A C 1
ATOM 810 O O . SER A 1 99 ? 8.668 5.488 4.987 1.00 94.81 99 SER A O 1
ATOM 812 N N . LEU A 1 100 ? 6.899 4.252 4.328 1.00 93.62 100 LEU A N 1
ATOM 813 C CA . LEU A 1 100 ? 6.718 3.511 5.571 1.00 93.62 100 LEU A CA 1
ATOM 814 C C . LEU A 1 100 ? 7.374 2.134 5.488 1.00 93.62 100 LEU A C 1
ATOM 816 O O . LEU A 1 100 ? 8.124 1.752 6.385 1.00 93.62 100 LEU A O 1
ATOM 820 N N . LYS A 1 101 ? 7.056 1.377 4.431 1.00 93.44 101 LYS A N 1
ATOM 821 C CA . LYS A 1 101 ? 7.484 -0.013 4.214 1.00 93.44 101 LYS A CA 1
ATOM 822 C C . LYS A 1 101 ? 7.563 -0.311 2.716 1.00 93.44 101 LYS A C 1
ATOM 824 O O . LYS A 1 101 ? 6.750 0.214 1.957 1.00 93.44 101 LYS A O 1
ATOM 829 N N . LYS A 1 102 ? 8.505 -1.175 2.315 1.00 92.94 102 LYS A N 1
ATOM 830 C CA . LYS A 1 102 ? 8.698 -1.633 0.927 1.00 92.94 102 LYS A CA 1
ATOM 831 C C . LYS A 1 102 ? 9.105 -3.107 0.849 1.00 92.94 102 LYS A C 1
ATOM 833 O O . LYS A 1 102 ? 9.884 -3.571 1.679 1.00 92.94 102 LYS A O 1
ATOM 838 N N . THR A 1 103 ? 8.520 -3.860 -0.077 1.00 92.88 103 THR A N 1
ATOM 839 C CA . THR A 1 103 ? 8.787 -5.288 -0.346 1.00 92.88 103 THR A CA 1
ATOM 840 C C . THR A 1 103 ? 8.442 -5.594 -1.806 1.00 92.88 103 THR A C 1
ATOM 842 O O . THR A 1 103 ? 8.266 -4.674 -2.594 1.00 92.88 103 THR A O 1
ATOM 845 N N . GLY A 1 104 ? 8.397 -6.864 -2.188 1.00 90.56 104 GLY A N 1
ATOM 846 C CA . GLY A 1 104 ? 8.213 -7.339 -3.553 1.00 90.56 104 GLY A CA 1
ATOM 847 C C . GLY A 1 104 ? 9.278 -8.367 -3.911 1.00 90.56 104 GLY A C 1
ATOM 848 O O . GLY A 1 104 ? 10.073 -8.780 -3.060 1.00 90.56 104 GLY A O 1
ATOM 849 N N . ASP A 1 105 ? 9.275 -8.810 -5.156 1.00 90.25 105 ASP A N 1
ATOM 850 C CA . ASP A 1 105 ? 10.153 -9.875 -5.643 1.00 90.25 105 ASP A CA 1
ATOM 851 C C . ASP A 1 105 ? 11.578 -9.390 -5.941 1.00 90.25 105 ASP A C 1
ATOM 853 O O . ASP A 1 105 ? 12.505 -10.196 -5.963 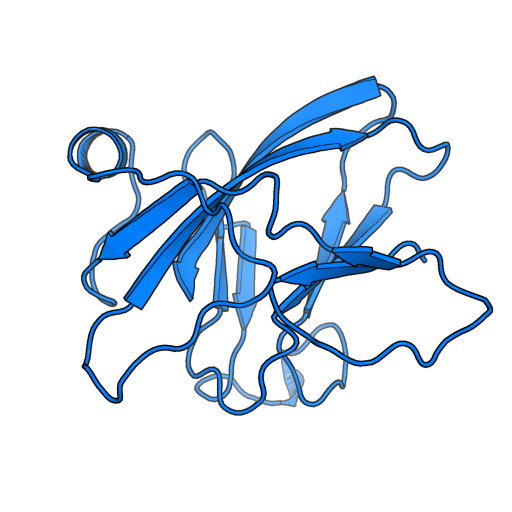1.00 90.25 105 ASP A O 1
ATOM 857 N N . ILE A 1 106 ? 11.795 -8.073 -6.067 1.00 91.00 106 ILE A N 1
ATOM 858 C CA . ILE A 1 106 ? 13.151 -7.505 -6.192 1.00 91.00 106 ILE A CA 1
ATOM 859 C C . ILE A 1 106 ? 13.902 -7.441 -4.853 1.00 91.00 106 ILE A C 1
ATOM 861 O O . ILE A 1 106 ? 15.094 -7.137 -4.825 1.00 91.00 106 ILE A O 1
ATOM 865 N N . TYR A 1 107 ? 13.211 -7.675 -3.735 1.00 91.31 107 TYR A N 1
ATOM 866 C CA . TYR A 1 107 ? 13.788 -7.643 -2.393 1.00 91.31 107 TYR A CA 1
ATOM 867 C C . TYR A 1 107 ? 14.034 -9.062 -1.876 1.00 91.31 107 TYR A C 1
ATOM 869 O O . TYR A 1 107 ? 13.294 -9.989 -2.198 1.00 91.31 107 TYR A O 1
ATOM 877 N N . SER A 1 108 ? 15.055 -9.228 -1.028 1.00 91.75 108 SER A N 1
ATOM 878 C CA . SER A 1 108 ? 15.351 -10.529 -0.416 1.00 91.75 108 SER A CA 1
ATOM 879 C C . SER A 1 108 ? 14.143 -11.071 0.354 1.00 91.75 108 SER A C 1
ATOM 881 O O . SER A 1 108 ? 13.500 -10.350 1.117 1.00 91.75 108 SER A O 1
ATOM 883 N N . TRP A 1 109 ? 13.872 -12.368 0.207 1.00 88.62 109 TRP A N 1
ATOM 884 C CA . TRP A 1 109 ? 12.815 -13.062 0.944 1.00 88.62 109 TRP A CA 1
ATOM 885 C C . TRP A 1 109 ? 12.922 -12.854 2.460 1.00 88.62 109 TRP A C 1
ATOM 887 O O . TRP A 1 109 ? 11.915 -12.736 3.167 1.00 88.62 109 TRP A O 1
ATOM 897 N N . ASP A 1 110 ? 14.149 -12.745 2.968 1.00 90.25 110 ASP A N 1
ATOM 898 C CA . ASP A 1 110 ? 14.413 -12.603 4.393 1.00 90.25 110 ASP A CA 1
ATOM 899 C C . ASP A 1 110 ? 13.921 -11.278 4.972 1.00 90.25 110 ASP A C 1
ATOM 901 O O . ASP A 1 110 ? 13.530 -11.247 6.138 1.00 90.25 110 ASP A O 1
ATOM 905 N N . THR A 1 111 ? 13.804 -10.229 4.153 1.00 87.38 111 THR A N 1
ATOM 906 C CA . THR A 1 111 ? 13.332 -8.907 4.593 1.00 87.38 111 THR A CA 1
ATOM 907 C C . THR A 1 111 ? 11.810 -8.783 4.642 1.00 87.38 111 THR A C 1
ATOM 909 O O . THR A 1 111 ? 11.297 -7.773 5.128 1.00 87.38 111 THR A O 1
ATOM 912 N N . ARG A 1 112 ? 11.064 -9.792 4.167 1.00 88.62 112 ARG A N 1
ATOM 913 C CA . ARG A 1 112 ? 9.597 -9.795 4.246 1.00 88.62 112 ARG A CA 1
ATOM 914 C C . ARG A 1 112 ? 9.130 -9.951 5.692 1.00 88.62 112 ARG A C 1
ATOM 916 O O . ARG A 1 112 ? 9.536 -10.892 6.374 1.00 88.62 112 ARG A O 1
ATOM 923 N N . GLU A 1 113 ? 8.235 -9.060 6.121 1.00 90.81 113 GLU A N 1
ATOM 924 C CA . GLU A 1 113 ? 7.595 -9.110 7.445 1.00 90.81 113 GLU A CA 1
ATOM 925 C C . GLU A 1 113 ? 6.750 -10.379 7.607 1.00 90.81 113 GLU A C 1
ATOM 927 O O . GLU A 1 113 ? 6.840 -11.065 8.623 1.00 90.81 113 GLU A O 1
ATOM 932 N N . PHE A 1 114 ? 5.978 -10.721 6.574 1.00 89.06 114 PHE A N 1
ATOM 933 C CA . PHE A 1 114 ? 5.241 -11.976 6.492 1.00 89.06 114 PHE A CA 1
ATOM 934 C C . PHE A 1 114 ? 5.840 -12.854 5.396 1.00 89.06 114 PHE A C 1
ATOM 936 O O . PHE A 1 114 ? 6.097 -12.397 4.282 1.00 89.06 114 PHE A O 1
ATOM 943 N N . LYS A 1 115 ? 6.048 -14.136 5.706 1.00 88.50 115 LYS A N 1
ATOM 944 C CA . LYS A 1 115 ? 6.599 -15.137 4.780 1.00 88.50 115 LYS A CA 1
ATOM 945 C C . LYS A 1 115 ? 5.502 -15.697 3.874 1.00 88.50 115 LYS A C 1
ATOM 947 O O . LYS A 1 115 ? 5.216 -16.889 3.881 1.00 88.50 115 LYS A O 1
ATOM 952 N N . GLU A 1 116 ? 4.864 -14.801 3.129 1.00 84.00 116 GLU A N 1
ATOM 953 C CA . GLU A 1 116 ? 3.766 -15.089 2.205 1.00 84.00 116 GLU A CA 1
ATOM 954 C C . GLU A 1 116 ? 4.222 -14.839 0.754 1.00 84.00 116 GLU A C 1
ATOM 956 O O . GLU A 1 116 ? 5.131 -14.043 0.490 1.00 84.00 116 GLU A O 1
ATOM 961 N N . SER A 1 117 ? 3.618 -15.555 -0.201 1.00 81.75 117 SER A N 1
ATOM 962 C CA . SER A 1 117 ? 3.976 -15.462 -1.627 1.00 81.75 117 SER A CA 1
ATOM 963 C C . SER A 1 117 ? 3.675 -14.086 -2.221 1.00 81.75 117 SER A C 1
ATOM 965 O O . SER A 1 117 ? 4.386 -13.627 -3.110 1.00 81.75 117 SER A O 1
ATOM 967 N N . TYR A 1 118 ? 2.662 -13.407 -1.693 1.00 85.19 118 TYR A N 1
ATOM 968 C CA . TYR A 1 118 ? 2.297 -12.051 -2.064 1.00 85.19 118 TYR A CA 1
ATOM 969 C C . TYR A 1 118 ? 2.841 -11.021 -1.056 1.00 85.19 118 TYR A C 1
ATOM 971 O O . TYR A 1 118 ? 3.004 -11.325 0.131 1.00 85.19 118 TYR A O 1
ATOM 979 N N . PRO A 1 119 ? 3.119 -9.783 -1.498 1.00 88.31 119 PRO A N 1
ATOM 980 C CA . PRO A 1 119 ? 3.668 -8.748 -0.634 1.00 88.31 119 PRO A CA 1
ATOM 981 C C . PRO A 1 119 ? 2.630 -8.280 0.398 1.00 88.31 119 PRO A C 1
ATOM 983 O O . PRO A 1 119 ? 1.487 -7.948 0.064 1.00 88.31 119 PRO A O 1
ATOM 986 N N . SER A 1 120 ? 3.027 -8.253 1.671 1.00 89.44 120 SER A N 1
ATOM 987 C CA . SER A 1 120 ? 2.152 -7.874 2.781 1.00 89.44 120 SER A CA 1
ATOM 988 C C . SER A 1 120 ? 2.912 -7.265 3.959 1.00 89.44 120 SER A C 1
ATOM 990 O O . SER A 1 120 ? 4.083 -7.568 4.187 1.00 89.44 120 SER A O 1
ATOM 992 N N . PHE A 1 121 ? 2.232 -6.399 4.718 1.00 90.25 121 PHE A N 1
ATOM 993 C CA . PHE A 1 121 ? 2.789 -5.696 5.877 1.00 90.25 121 PHE A CA 1
ATOM 994 C C . PHE A 1 121 ? 1.750 -5.364 6.928 1.00 90.25 121 PHE A C 1
ATOM 996 O O . PHE A 1 121 ? 0.577 -5.177 6.607 1.00 90.25 121 PHE A O 1
ATOM 1003 N N . SER A 1 122 ? 2.191 -5.197 8.176 1.00 90.81 122 SER A N 1
ATOM 1004 C CA . SER A 1 122 ? 1.335 -4.617 9.200 1.00 90.81 122 SER A CA 1
ATOM 1005 C C . SER A 1 122 ? 1.341 -3.092 9.121 1.00 90.81 122 SER A C 1
ATOM 1007 O O . SER A 1 122 ? 2.374 -2.462 8.884 1.00 90.81 122 SER A O 1
ATOM 1009 N N . LEU A 1 123 ? 0.181 -2.491 9.340 1.00 90.00 123 LEU A N 1
ATOM 1010 C CA . LEU A 1 123 ? -0.004 -1.061 9.524 1.00 90.00 123 LEU A CA 1
ATOM 1011 C C . LEU A 1 123 ? -0.676 -0.818 10.870 1.00 90.00 123 LEU A C 1
ATOM 1013 O O . LEU A 1 123 ? -1.440 -1.652 11.361 1.00 90.00 123 LEU A O 1
ATOM 1017 N N . HIS A 1 124 ? -0.372 0.338 11.451 1.00 91.12 124 HIS A N 1
ATOM 1018 C CA . HIS A 1 124 ? -0.990 0.817 12.675 1.00 91.12 124 HIS A CA 1
ATOM 1019 C C . HIS A 1 124 ? -1.843 2.049 12.366 1.00 91.12 124 HIS A C 1
ATOM 1021 O O . HIS A 1 124 ? -1.368 2.991 11.730 1.00 91.12 124 HIS A O 1
ATOM 1027 N N . LEU A 1 125 ? -3.090 2.040 12.826 1.00 87.81 125 LEU A N 1
ATOM 1028 C CA . LEU A 1 125 ? -4.023 3.155 12.744 1.00 87.81 125 LEU A CA 1
ATOM 1029 C C . LEU A 1 125 ? -4.836 3.206 14.035 1.00 87.81 125 LEU A C 1
ATOM 1031 O O . LEU A 1 125 ? -5.584 2.277 14.338 1.00 87.81 125 LEU A O 1
ATOM 1035 N N . THR A 1 126 ? -4.704 4.294 14.788 1.00 90.62 126 THR A N 1
ATOM 1036 C CA . THR A 1 126 ? -5.417 4.499 16.057 1.00 90.62 126 THR A CA 1
ATOM 1037 C C . THR A 1 126 ? -6.931 4.355 15.892 1.00 90.62 126 THR A C 1
ATOM 1039 O O . THR A 1 126 ? -7.499 4.709 14.856 1.00 90.62 126 THR A O 1
ATOM 1042 N N . LYS A 1 127 ? -7.622 3.852 16.916 1.00 85.38 127 LYS A N 1
ATOM 1043 C CA . LYS A 1 127 ? -9.086 3.725 16.875 1.00 85.38 127 LYS A CA 1
ATOM 1044 C C . LYS A 1 127 ? -9.768 5.064 16.554 1.00 85.38 127 LYS A C 1
ATOM 1046 O O . LYS A 1 127 ? -9.426 6.099 17.116 1.00 85.38 127 LYS A O 1
ATOM 1051 N N . ASN A 1 128 ? -10.785 5.023 15.692 1.00 86.00 128 ASN A N 1
ATOM 1052 C CA . ASN A 1 128 ? -11.567 6.166 15.204 1.00 86.00 128 ASN A CA 1
ATOM 1053 C C . ASN A 1 128 ? -10.778 7.212 14.399 1.00 86.00 128 ASN A C 1
ATOM 1055 O O . ASN A 1 128 ? -11.367 8.219 14.002 1.00 86.00 128 ASN A O 1
ATOM 1059 N N . SER A 1 129 ? -9.494 6.986 14.111 1.00 90.50 129 SER A N 1
ATOM 1060 C CA . SER A 1 129 ? -8.733 7.856 13.220 1.00 90.50 129 SER A CA 1
ATOM 1061 C C . SER A 1 129 ? -8.941 7.461 11.757 1.00 90.50 129 SER A C 1
ATOM 1063 O O . SER A 1 129 ? -9.420 6.369 11.426 1.00 90.50 129 SER A O 1
ATOM 1065 N N . SER A 1 130 ? -8.647 8.405 10.866 1.00 91.00 130 SER A N 1
ATOM 1066 C CA . SER A 1 130 ? -8.632 8.184 9.422 1.00 91.00 130 SER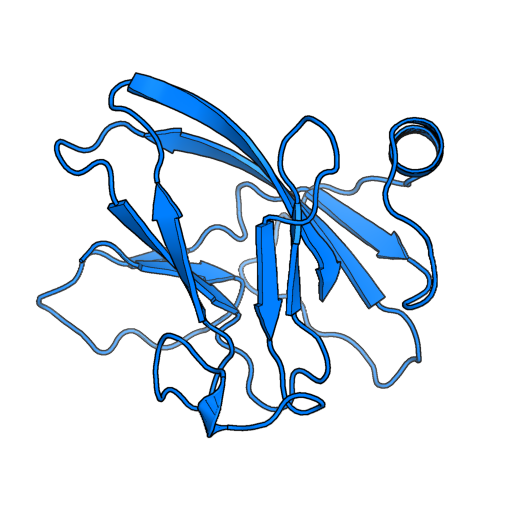 A CA 1
ATOM 1067 C C . SER A 1 130 ? -7.292 8.636 8.871 1.00 91.00 130 SER A C 1
ATOM 1069 O O . SER A 1 130 ? -6.784 9.676 9.282 1.00 91.00 130 SER A O 1
ATOM 1071 N N . GLN A 1 131 ? -6.735 7.865 7.946 1.00 92.62 131 GLN A N 1
ATOM 1072 C CA . GLN A 1 131 ? -5.438 8.135 7.347 1.00 92.62 131 GLN A CA 1
ATOM 1073 C C . GLN A 1 131 ? -5.493 7.832 5.855 1.00 92.62 131 GLN A C 1
ATOM 1075 O O . GLN A 1 131 ? -6.029 6.808 5.427 1.00 92.62 131 GLN A O 1
ATOM 1080 N N . THR A 1 132 ? -4.919 8.733 5.060 1.00 93.00 132 THR A N 1
ATOM 1081 C CA . THR A 1 132 ? -4.683 8.453 3.644 1.00 93.00 132 THR A CA 1
ATOM 1082 C C . THR A 1 132 ? -3.345 7.749 3.492 1.00 93.00 132 THR A C 1
ATOM 1084 O O . THR A 1 132 ? -2.334 8.215 4.023 1.00 93.00 132 THR A O 1
ATOM 1087 N N . TYR A 1 133 ? -3.364 6.646 2.756 1.00 93.12 133 TYR A N 1
ATOM 1088 C CA . TYR A 1 133 ? -2.183 5.911 2.338 1.00 93.12 133 TYR A CA 1
ATOM 1089 C C . TYR A 1 133 ? -2.089 5.906 0.820 1.00 93.12 133 TYR A C 1
ATOM 1091 O O . TYR A 1 133 ? -3.110 5.854 0.121 1.00 93.12 133 TYR A O 1
ATOM 1099 N N . TYR A 1 134 ? -0.854 5.920 0.335 1.00 93.50 134 TYR A N 1
ATOM 1100 C CA . TYR A 1 134 ? -0.540 5.721 -1.070 1.00 93.50 134 TYR A CA 1
ATOM 1101 C C . TYR A 1 134 ? 0.221 4.411 -1.231 1.00 93.50 134 TYR A C 1
ATOM 1103 O O . TYR A 1 134 ? 1.174 4.160 -0.497 1.00 93.50 134 TYR A O 1
ATOM 1111 N N . PHE A 1 135 ? -0.196 3.586 -2.182 1.00 91.50 135 PHE A N 1
ATOM 1112 C CA . PHE A 1 135 ? 0.410 2.292 -2.469 1.00 91.50 135 PHE A CA 1
ATOM 1113 C C . PHE A 1 135 ? 0.992 2.326 -3.870 1.00 91.50 135 PHE A C 1
ATOM 1115 O O . PHE A 1 135 ? 0.233 2.416 -4.834 1.00 91.50 135 PHE A O 1
ATOM 1122 N N . LEU A 1 136 ? 2.316 2.288 -3.971 1.00 92.19 136 LEU A N 1
ATOM 1123 C CA . LEU A 1 136 ? 3.011 2.110 -5.237 1.00 92.19 136 LEU A CA 1
ATOM 1124 C C . LEU A 1 136 ? 3.199 0.615 -5.463 1.00 92.19 136 LEU A C 1
ATOM 1126 O O . LEU A 1 136 ? 3.792 -0.063 -4.619 1.00 92.19 136 LEU A O 1
ATOM 1130 N N . VAL A 1 137 ? 2.681 0.126 -6.581 1.00 87.44 137 VAL A N 1
ATOM 1131 C CA . VAL A 1 137 ? 2.745 -1.277 -6.989 1.00 87.44 137 VAL A CA 1
ATOM 1132 C C . VAL A 1 137 ? 3.219 -1.376 -8.435 1.00 87.44 137 VAL A C 1
ATOM 1134 O O . VAL A 1 137 ? 2.825 -0.496 -9.238 1.00 87.44 137 VAL A O 1
#

=== Feature glossary ===
A reading guide for the features in this record.

Start from the sequence.

  · Sequence gives the chain of amino acids in standard one-letter code (A=alanine, C=cysteine, …, Y=tyrosine), read N→C. It is the only feature that is directly encoded by the gene; all structural features are derived from the folded form of this sequence.

Fold it, and you get atomic coordinates and the backbone conformation that goes with them.

  · Structure coordinates are given as an mmCIF _atom_site loop: one row per atom with element, residue name, chain id, sequence number, and x/y/z position in Å. Only the four main-chain atoms per residue are included here; side chains are omitted to keep the record compact.

  · Backbone dihedral angles. Every residue except chain termini has a φ (preceding-C → N → Cα → C) and a ψ (N → Cα → C → next-N). They are reported in degrees following the IUPAC sign convention. Secondary structure is essentially a statement about which (φ, ψ) basin each residue occupies.

  · Eight-state secondary structure (DSSP): H is the canonical α-helix, G the tighter 3₁₀-helix, I the wider π-helix; E/B are β-structure, T and S are turns and bends, and '-' is everything else. DSSP derives these from the pattern of main-chain N–H···O=C hydrogen bonds, not from the sequence.

  · SS3 is a coarse helix/strand/coil call (letters a/b/c) made by the P-SEA algorithm from inter-Cα distances and dihedrals. It is less detailed than DSSP but needs only Cα positions.

Summarize the fold with a handful of shape descriptors and a per-residue structural alphabet.

  · Radius of gyration (Rg) is the root-mean-square distance of Cα atoms from their centroid — a single number for overall size and compactness. A globular domain of N residues has Rg ≈ 2.2·N^0.38 Å; an ex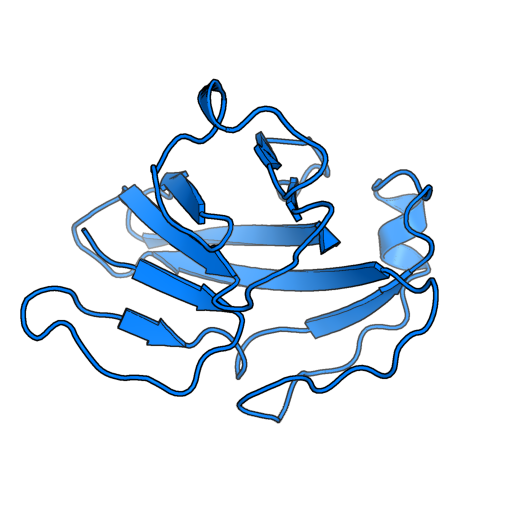tended or disordered chain has a much larger Rg. The Cα contact count is the number of residue pairs whose Cα atoms are within 8 Å and are more than four positions apart in sequence — a standard proxy for tertiary packing density. The bounding box is the smallest axis-aligned box enclosing all Cα atoms.

  · 3Di is Foldseek's structural alphabet. Each residue is assigned one of twenty discrete states based on how its Cα sits relative to its spatial (not sequential) neighbors. Aligning 3Di strings finds structural homologs roughly as well as full 3D superposition, but orders of magnitude faster.

  · Solvent-accessible surface area (SASA) is the area in Å² traced out by the centre of a 1.4 Å probe sphere (a water molecule) rolled over the protein's van der Waals surface (Shrake–Rupley / Lee–Richards construction). Buried residues have near-zero SASA; fully exposed residues can exceed 200 Å². The total SASA scales roughly with the number of surface residues.

Ask how reliable the model is.

  · For AlphaFold models, the B-factor field carries pLDDT — the model's own estimate of local accuracy on a 0–100 scale. Regions with pLDDT<50 should be treated as essentially unmodeled; they often correspond to intrinsically disordered segments.

  · For experimental (PDB) structures, the B-factor (temperature factor) quantifies the positional spread of each atom in the crystal — a combination of thermal vibration and static disorder — in units of Å². High B-factors mark flexible loops or poorly resolved regions; low B-factors mark the rigid, well-ordered core.

  · Predicted Aligned Error (PAE) is an AlphaFold confidence matrix: entry (i, j) is the expected error in the position of residue j, in ångströms, when the prediction is superimposed on the true structure at residue i. Low PAE within a block of residues means that block is internally rigid and well-predicted; high PAE between two blocks means their relative placement is uncertain even if each block individually is confident.

Place it in context: what it resembles, what it is annotated as, and how it looks.

  · Structural nearest neighbors (via Foldseek easy-search vs the PDB). Reported per hit: target PDB id, E-value, and alignment TM-score. A TM-score above ~0.5 is the conventional threshold for 'same fold'.

  · Functional annotations link the protein to curated databases. InterPro entries identify conserved domains and families by matching the sequence against member-database signatures (Pfam, PROSITE, CDD, …). Gene Ontology (GO) terms describe molecular function, biological process, and cellular component in a controlled vocabulary. CATH places the structure in a hierarchical fold classification (Class/Architecture/Topology/Homologous-superfamily). The organism is the source species.

  · The contact map is a binary N×N matrix image: pixel (i, j) is dark where Cα_i and Cα_j are within 8 Å and |i−j|>4. Because the |i−j|>4 filter removes local helical contacts, off-diagonal stripes parallel to the main diagonal indicate parallel β-sheets; stripes perpendicular to it indicate antiparallel β-sheets. The Ramachandran plot scatters every residue's (φ, ψ) pair against the sterically allowed regions. The PAE heatmap renders the predicted-aligned-error matrix.

  · Six rendered views show the 3D structure from the faces of a cube — i.e. along ±x, ±y, ±z. Rendering representation is drawn randomly per protein from cartoon (secondary-structure ribbons), sticks (backbone bonds), or molecular surface; coloring is either N→C rainbow (blue at the N-terminus through red at the C-terminus) or one color per chain.